Protein AF-A0A8H5XVS3-F1 (afdb_monomer)

Nearest PDB structures (foldseek):
  3d2l-assembly1_A  TM=5.018E-01  e=7.165E-01  Exiguobacterium sibiricum 255-15
  6du8-assembly1_A  TM=5.111E-01  e=8.042E+00  Homo sapiens
  7d7f-assembly1_A  TM=3.462E-01  e=8.476E+00  Mus musculus

pLDDT: mean 90.72, std 10.29, range [40.03, 98.44]

Radius of gyration: 16.35 Å; Cα contacts (8 Å, |Δi|>4): 241; chains: 1; bounding box: 42×46×41 Å

Mean predicted aligned error: 5.01 Å

Structure (mmCIF, N/CA/C/O backbone):
data_AF-A0A8H5XVS3-F1
#
_entry.id   AF-A0A8H5XVS3-F1
#
loop_
_atom_site.group_PDB
_atom_site.id
_atom_site.type_symbol
_atom_site.label_atom_id
_atom_site.label_alt_id
_atom_site.label_comp_id
_atom_site.label_asym_id
_atom_site.label_entity_id
_atom_site.label_seq_id
_atom_site.pdbx_PDB_ins_code
_atom_site.Cartn_x
_atom_site.Cartn_y
_atom_site.Cartn_z
_atom_site.occupancy
_atom_site.B_iso_or_equiv
_atom_site.auth_seq_id
_atom_site.auth_comp_id
_atom_site.auth_asym_id
_atom_site.auth_atom_id
_atom_site.pdbx_PDB_model_num
ATOM 1 N N . MET A 1 1 ? -13.877 32.196 -6.941 1.00 50.62 1 MET A N 1
ATOM 2 C CA . MET A 1 1 ? -15.207 31.830 -7.476 1.00 50.62 1 MET A CA 1
ATOM 3 C C . MET A 1 1 ? -15.451 30.377 -7.098 1.00 50.62 1 MET A C 1
ATOM 5 O O . MET A 1 1 ? -14.693 29.527 -7.538 1.00 50.62 1 MET A O 1
ATOM 9 N N . LYS A 1 2 ? -16.387 30.094 -6.184 1.00 54.94 2 LYS A N 1
ATOM 10 C CA . LYS A 1 2 ? -16.699 28.714 -5.778 1.00 54.94 2 LYS A CA 1
ATOM 11 C C . LYS A 1 2 ? -17.560 28.121 -6.896 1.00 54.94 2 LYS A C 1
ATOM 13 O O . LYS A 1 2 ? -18.628 28.663 -7.162 1.00 54.94 2 LYS A O 1
ATOM 18 N N . LEU A 1 3 ? -17.067 27.103 -7.601 1.00 67.25 3 LEU A N 1
ATOM 19 C CA . LEU A 1 3 ? -17.822 26.395 -8.639 1.00 67.25 3 LEU A CA 1
ATOM 20 C C . LEU A 1 3 ? -19.018 25.692 -7.976 1.00 67.25 3 LEU A C 1
ATOM 22 O O . LEU A 1 3 ? -18.892 24.602 -7.427 1.00 67.25 3 LEU A O 1
ATOM 26 N N . THR A 1 4 ? -20.174 26.351 -7.942 1.00 71.94 4 THR A N 1
ATOM 27 C CA . THR A 1 4 ? -21.431 25.763 -7.466 1.00 71.94 4 THR A CA 1
ATOM 28 C C . THR A 1 4 ? -21.915 24.737 -8.497 1.00 71.94 4 THR A C 1
ATOM 30 O O . THR A 1 4 ? -21.974 25.079 -9.675 1.00 71.94 4 THR A O 1
ATOM 33 N N . ASN A 1 5 ? -22.274 23.521 -8.058 1.00 79.88 5 ASN A N 1
ATOM 34 C CA . ASN A 1 5 ? -22.754 22.367 -8.855 1.00 79.88 5 ASN A CA 1
ATOM 35 C C . ASN A 1 5 ? -21.698 21.389 -9.406 1.00 79.88 5 ASN A C 1
ATOM 37 O O . ASN A 1 5 ? -22.042 20.549 -10.234 1.00 79.88 5 ASN A O 1
ATOM 41 N N . PHE A 1 6 ? -20.453 21.432 -8.929 1.00 83.38 6 PHE A N 1
ATOM 42 C CA . PHE A 1 6 ? -19.468 20.382 -9.215 1.00 83.38 6 PHE A CA 1
ATOM 43 C C . PHE A 1 6 ? -19.176 19.547 -7.961 1.00 83.38 6 PHE A C 1
ATOM 45 O O . PHE A 1 6 ? -19.180 20.105 -6.858 1.00 83.38 6 PHE A O 1
ATOM 52 N N . PRO A 1 7 ? -18.925 18.230 -8.101 1.00 85.31 7 PRO A N 1
ATOM 53 C CA . PRO A 1 7 ? -18.448 17.407 -6.999 1.00 85.31 7 PRO A CA 1
ATOM 54 C C . PRO A 1 7 ? -17.160 17.990 -6.416 1.00 85.31 7 PRO A C 1
ATOM 56 O O . PRO A 1 7 ? -16.275 18.422 -7.154 1.00 85.31 7 PRO A O 1
ATOM 59 N N . ILE A 1 8 ? -17.058 17.984 -5.091 1.00 86.31 8 ILE A N 1
ATOM 60 C CA . ILE A 1 8 ? -15.826 18.311 -4.377 1.00 86.31 8 ILE A CA 1
ATOM 61 C C . ILE A 1 8 ? -15.350 17.065 -3.640 1.00 86.31 8 ILE A C 1
ATOM 63 O O . ILE A 1 8 ? -16.161 16.323 -3.085 1.00 86.31 8 ILE A O 1
ATOM 67 N N . LEU A 1 9 ? -14.041 16.836 -3.641 1.00 88.38 9 LEU A N 1
ATOM 68 C CA . LEU A 1 9 ? -13.435 15.777 -2.847 1.00 88.38 9 LEU A CA 1
ATOM 69 C C . LEU A 1 9 ? -13.243 16.276 -1.415 1.00 88.38 9 LEU A C 1
ATOM 71 O O . LEU A 1 9 ? -12.742 17.380 -1.195 1.00 88.38 9 LEU A O 1
ATOM 75 N N . ILE A 1 10 ? -13.647 15.451 -0.454 1.00 89.12 10 ILE A N 1
ATOM 76 C CA . ILE A 1 10 ? -13.390 15.659 0.969 1.00 89.12 10 ILE A CA 1
ATOM 77 C C . ILE A 1 10 ? -12.424 14.551 1.395 1.00 89.12 10 ILE A C 1
ATOM 79 O O . ILE A 1 10 ? -12.754 13.379 1.201 1.00 89.12 10 ILE A O 1
ATOM 83 N N . PR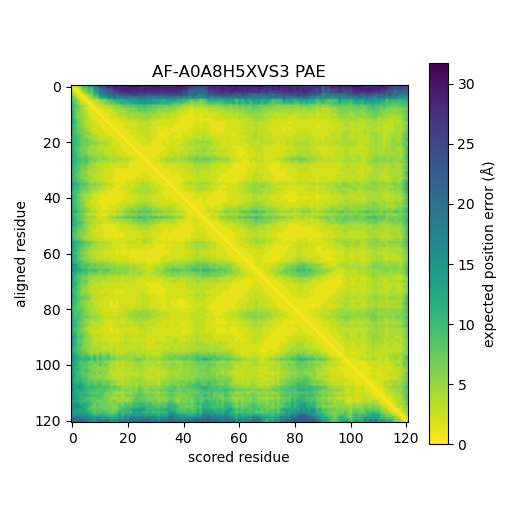O A 1 11 ? -11.241 14.885 1.939 1.00 91.56 11 PRO A N 1
ATOM 84 C CA . PRO A 1 11 ? -10.345 13.889 2.510 1.00 91.56 11 PRO A CA 1
ATOM 85 C C . PRO A 1 11 ? -11.072 13.084 3.593 1.00 91.56 11 PRO A C 1
ATOM 87 O O . PRO A 1 11 ? -11.624 13.660 4.528 1.00 91.56 11 PRO A O 1
ATOM 90 N N . ALA A 1 12 ? -11.120 11.762 3.426 1.00 94.44 12 ALA A N 1
ATOM 91 C CA . ALA A 1 12 ? -11.870 10.869 4.307 1.00 94.44 12 ALA A CA 1
ATOM 92 C C . ALA A 1 12 ? -10.940 10.025 5.172 1.00 94.44 12 ALA A C 1
ATOM 94 O O . ALA A 1 12 ? -11.040 10.048 6.395 1.00 94.44 12 ALA A O 1
ATOM 95 N N . PHE A 1 13 ? -10.015 9.307 4.534 1.00 94.94 13 PHE A N 1
ATOM 96 C CA . PHE A 1 13 ? -9.070 8.423 5.201 1.00 94.94 13 PHE A CA 1
ATOM 97 C C . PHE A 1 13 ? -7.691 8.534 4.557 1.00 94.94 13 PHE A C 1
ATOM 99 O O . PHE A 1 13 ? -7.586 8.666 3.337 1.00 94.94 13 PHE A O 1
ATOM 106 N N . THR A 1 14 ? -6.652 8.368 5.368 1.00 94.50 14 THR A N 1
ATOM 107 C CA . THR A 1 14 ? -5.272 8.189 4.926 1.00 94.50 14 THR A CA 1
ATOM 108 C C . THR A 1 14 ? -4.835 6.753 5.191 1.00 94.50 14 THR A C 1
ATOM 110 O O . THR A 1 14 ? -4.906 6.262 6.319 1.00 94.50 14 THR A O 1
ATOM 113 N N . ALA A 1 15 ? -4.374 6.078 4.136 1.00 94.88 15 ALA A N 1
ATOM 114 C CA . ALA A 1 15 ? -3.751 4.763 4.216 1.00 94.88 15 ALA A CA 1
ATOM 115 C C . ALA A 1 15 ? -2.224 4.917 4.182 1.00 94.88 15 ALA A C 1
ATOM 117 O O . ALA A 1 15 ? -1.666 5.342 3.172 1.00 94.88 15 ALA A O 1
ATOM 118 N N . GLN A 1 16 ? -1.544 4.550 5.267 1.00 94.69 16 GLN A N 1
ATOM 119 C CA . GLN A 1 16 ? -0.085 4.451 5.315 1.00 94.69 16 GLN A CA 1
ATOM 120 C C . GLN A 1 16 ? 0.296 2.980 5.334 1.00 94.69 16 GLN A C 1
ATOM 122 O O . GLN A 1 16 ? -0.013 2.259 6.279 1.00 94.69 16 GLN A O 1
ATOM 127 N N . ILE A 1 17 ? 0.938 2.511 4.270 1.00 95.12 17 ILE A N 1
ATOM 128 C CA . ILE A 1 17 ? 1.196 1.088 4.067 1.00 95.12 17 ILE A CA 1
ATOM 129 C C . ILE A 1 17 ? 2.701 0.858 4.104 1.00 95.12 17 ILE A C 1
ATOM 131 O O . ILE A 1 17 ? 3.426 1.293 3.214 1.00 95.12 17 ILE A O 1
ATOM 135 N N . ALA A 1 18 ? 3.163 0.145 5.128 1.00 94.56 18 ALA A N 1
ATOM 136 C CA . ALA A 1 18 ? 4.509 -0.405 5.149 1.00 94.56 18 ALA A CA 1
ATOM 137 C C . ALA A 1 18 ? 4.549 -1.686 4.305 1.00 94.56 18 ALA A C 1
ATOM 139 O O . ALA A 1 18 ? 3.688 -2.559 4.446 1.00 94.56 18 ALA A O 1
ATOM 140 N N . ILE A 1 19 ? 5.557 -1.803 3.447 1.00 94.75 19 ILE A N 1
ATOM 141 C CA . ILE A 1 19 ? 5.723 -2.909 2.500 1.00 94.75 19 ILE A CA 1
ATOM 142 C C . ILE A 1 19 ? 7.047 -3.639 2.733 1.00 94.75 19 ILE A C 1
ATOM 144 O O . ILE A 1 19 ? 7.999 -3.059 3.248 1.00 94.75 19 ILE A O 1
ATOM 148 N N . ASN A 1 20 ? 7.082 -4.919 2.370 1.00 94.69 20 ASN A N 1
ATOM 149 C CA . ASN A 1 20 ? 8.298 -5.725 2.291 1.00 94.69 20 ASN A CA 1
ATOM 150 C C . ASN A 1 20 ? 8.950 -5.611 0.908 1.00 94.69 20 ASN A C 1
ATOM 152 O O . ASN A 1 20 ? 8.368 -5.054 -0.027 1.00 94.69 20 ASN A O 1
ATOM 156 N N . ASP A 1 21 ? 10.133 -6.212 0.783 1.00 92.12 21 ASP A N 1
ATOM 157 C CA . ASP A 1 21 ? 10.817 -6.364 -0.496 1.00 92.12 21 ASP A CA 1
ATOM 158 C C . ASP A 1 21 ? 9.918 -7.047 -1.551 1.00 92.12 21 ASP A C 1
ATOM 160 O O . ASP A 1 21 ? 9.149 -7.962 -1.221 1.00 92.12 21 ASP A O 1
ATOM 164 N N . PRO A 1 22 ? 10.022 -6.646 -2.832 1.00 93.31 22 PRO A N 1
ATOM 165 C CA . PRO A 1 22 ? 9.253 -7.252 -3.911 1.00 93.31 22 PRO A CA 1
ATOM 166 C C . PRO A 1 22 ? 9.544 -8.746 -4.090 1.00 93.31 22 PRO A C 1
ATOM 168 O O . PRO A 1 22 ? 10.694 -9.166 -4.230 1.00 93.31 22 PRO A O 1
ATOM 171 N N . LEU A 1 23 ? 8.487 -9.546 -4.214 1.00 96.06 23 LEU A N 1
ATOM 172 C CA . LEU A 1 23 ? 8.552 -10.937 -4.649 1.00 96.06 23 LEU A CA 1
ATOM 173 C C . LEU A 1 23 ? 8.308 -11.006 -6.161 1.00 96.06 23 LEU A C 1
ATOM 175 O O . LEU A 1 23 ? 7.227 -10.678 -6.655 1.00 96.06 23 LEU A O 1
ATOM 179 N N . VAL A 1 24 ? 9.315 -11.440 -6.917 1.00 95.88 24 VAL A N 1
ATOM 180 C CA . VAL A 1 24 ? 9.228 -11.546 -8.380 1.00 95.88 24 VAL A CA 1
ATOM 181 C C . VAL A 1 24 ? 8.496 -12.832 -8.766 1.00 95.88 24 VAL A C 1
ATOM 183 O O . VAL A 1 24 ? 8.998 -13.925 -8.517 1.00 95.88 24 VAL A O 1
ATOM 186 N N . ILE A 1 25 ? 7.325 -12.713 -9.401 1.00 97.31 25 ILE A N 1
ATOM 187 C CA . ILE A 1 25 ? 6.571 -13.866 -9.927 1.00 97.31 25 ILE A CA 1
ATOM 188 C C . ILE A 1 25 ? 6.965 -14.130 -11.383 1.00 97.31 25 ILE A C 1
ATOM 190 O O . ILE A 1 25 ? 7.238 -15.261 -11.773 1.00 97.31 25 ILE A O 1
ATOM 194 N N . THR A 1 26 ? 6.997 -13.072 -12.197 1.00 95.69 2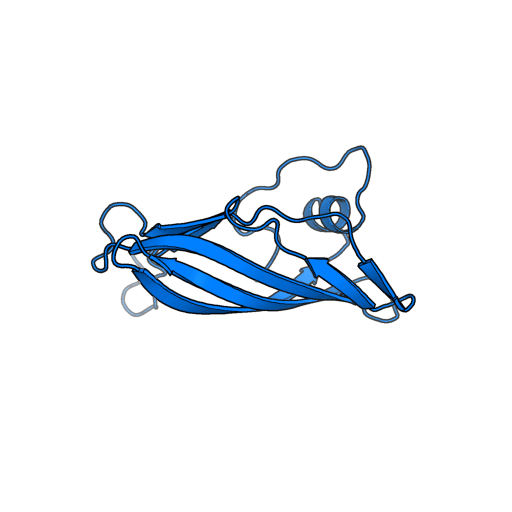6 THR A N 1
ATOM 195 C CA . THR A 1 26 ? 7.482 -13.096 -13.587 1.00 95.69 26 THR A CA 1
ATOM 196 C C . THR A 1 26 ? 8.235 -11.799 -13.883 1.00 95.69 26 THR A C 1
ATOM 198 O O . THR A 1 26 ? 8.244 -10.890 -13.055 1.00 95.69 26 THR A O 1
ATOM 201 N N . SER A 1 27 ? 8.801 -11.652 -15.085 1.00 91.25 27 SER A N 1
ATOM 202 C CA . SER A 1 27 ? 9.447 -10.396 -15.502 1.00 91.25 27 SER A CA 1
ATOM 203 C C . SER A 1 27 ? 8.524 -9.169 -15.425 1.00 91.25 27 SER A C 1
ATOM 205 O O . SER A 1 27 ? 9.003 -8.053 -15.228 1.00 91.25 27 SER A O 1
ATOM 207 N N . ASN A 1 28 ? 7.206 -9.375 -15.556 1.00 93.12 28 ASN A N 1
ATOM 208 C CA . ASN A 1 28 ? 6.210 -8.304 -15.647 1.00 93.12 28 ASN A CA 1
ATOM 209 C C . ASN A 1 28 ? 5.203 -8.322 -14.486 1.00 93.12 28 ASN A C 1
ATOM 211 O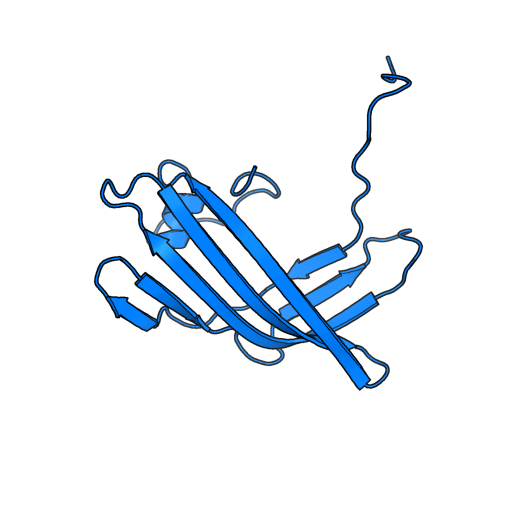 O . ASN A 1 28 ? 4.243 -7.555 -14.515 1.00 93.12 28 ASN A O 1
ATOM 215 N N . LEU A 1 29 ? 5.381 -9.200 -13.494 1.00 95.81 29 LEU A N 1
ATOM 216 C CA . LEU A 1 29 ? 4.480 -9.326 -12.348 1.00 95.81 29 LEU A CA 1
ATOM 217 C C . LEU A 1 29 ? 5.278 -9.457 -11.057 1.00 95.81 29 LEU A C 1
ATOM 219 O O . LEU A 1 29 ? 6.014 -10.431 -10.868 1.00 95.81 29 LEU A O 1
ATOM 223 N N . LEU A 1 30 ? 5.065 -8.493 -10.169 1.00 95.62 30 LEU A N 1
ATOM 224 C CA . LEU A 1 30 ? 5.602 -8.468 -8.819 1.00 95.62 30 LEU A CA 1
ATOM 225 C C . LEU A 1 30 ? 4.462 -8.613 -7.819 1.00 95.62 30 LEU A C 1
ATOM 227 O O . LEU A 1 30 ? 3.351 -8.145 -8.055 1.00 95.62 30 LEU A O 1
ATOM 231 N N . ASN A 1 31 ? 4.763 -9.229 -6.688 1.00 97.44 31 ASN A N 1
ATOM 232 C CA . ASN A 1 31 ? 3.935 -9.176 -5.500 1.00 97.44 31 ASN A CA 1
ATOM 233 C C . ASN A 1 31 ? 4.680 -8.369 -4.435 1.00 97.44 31 ASN A C 1
ATOM 235 O O . ASN A 1 31 ? 5.842 -8.653 -4.156 1.00 97.44 31 ASN A O 1
ATOM 239 N N . ILE A 1 32 ? 4.028 -7.360 -3.868 1.00 96.50 32 ILE A N 1
ATOM 240 C CA . ILE A 1 32 ? 4.563 -6.510 -2.808 1.00 96.50 32 ILE A CA 1
ATOM 241 C C . ILE A 1 32 ? 3.780 -6.826 -1.531 1.00 96.50 32 ILE A C 1
ATOM 243 O O . ILE A 1 32 ? 2.642 -6.364 -1.375 1.00 96.50 32 ILE A O 1
ATOM 247 N N . PRO A 1 33 ? 4.303 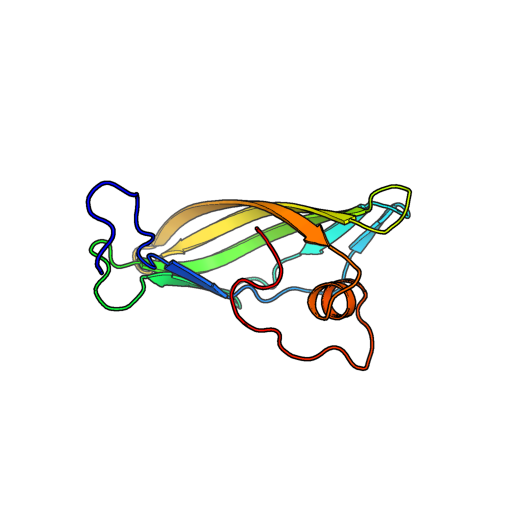-7.671 -0.629 1.00 97.69 33 PRO A N 1
ATOM 248 C CA . PRO A 1 33 ? 3.606 -8.013 0.603 1.00 97.69 33 PRO A CA 1
ATOM 249 C C . PRO A 1 33 ? 3.598 -6.827 1.563 1.00 97.69 33 PRO A C 1
ATOM 251 O O . PRO A 1 33 ? 4.609 -6.146 1.731 1.00 97.69 33 PRO A O 1
ATOM 254 N N . PHE A 1 34 ? 2.492 -6.616 2.267 1.00 97.19 34 PHE A N 1
ATOM 255 C CA . PHE A 1 34 ? 2.452 -5.630 3.344 1.00 97.19 34 PHE A CA 1
ATOM 256 C C . PHE A 1 34 ? 3.234 -6.166 4.542 1.00 97.19 34 PHE A C 1
ATOM 258 O O . PHE A 1 34 ? 3.195 -7.366 4.829 1.00 97.19 34 PHE A O 1
ATOM 265 N N . LEU A 1 35 ? 3.908 -5.280 5.273 1.00 97.06 35 LEU A N 1
ATOM 266 C CA . LEU A 1 35 ? 4.497 -5.620 6.560 1.00 97.06 35 LEU A CA 1
ATOM 267 C C . LEU A 1 35 ? 3.369 -5.687 7.609 1.00 97.06 35 LEU A C 1
ATOM 269 O O . LEU A 1 35 ? 2.721 -4.668 7.878 1.00 97.06 35 LEU A O 1
ATOM 273 N N . PRO A 1 36 ? 3.081 -6.863 8.200 1.00 93.69 36 PRO A N 1
ATOM 274 C CA . PRO A 1 36 ? 1.952 -7.005 9.110 1.00 93.69 36 PRO A CA 1
ATOM 275 C C . PRO A 1 36 ? 2.077 -6.077 10.317 1.00 93.69 36 PRO A C 1
ATOM 277 O O . PRO A 1 36 ? 3.123 -6.017 10.958 1.00 93.69 36 PRO A O 1
ATOM 280 N N . LYS A 1 37 ? 0.978 -5.404 10.664 1.00 95.19 37 LYS A N 1
ATOM 281 C CA . LYS A 1 37 ? 0.865 -4.498 11.817 1.00 95.19 37 LYS A CA 1
ATOM 282 C C . LYS A 1 37 ? 1.768 -3.259 11.780 1.00 95.19 37 LYS A C 1
ATOM 284 O O . LYS A 1 37 ? 1.952 -2.626 12.813 1.00 95.19 37 LYS A O 1
ATOM 289 N N . ALA A 1 38 ? 2.303 -2.903 10.613 1.00 96.62 38 ALA A N 1
ATOM 290 C CA . ALA A 1 38 ? 3.162 -1.729 10.444 1.00 96.62 38 ALA A CA 1
ATOM 291 C C . ALA A 1 38 ? 2.525 -0.608 9.601 1.00 96.62 38 ALA A C 1
ATOM 293 O O . ALA A 1 38 ? 3.138 0.437 9.417 1.00 96.62 38 ALA A O 1
ATOM 294 N N . GLY A 1 39 ? 1.309 -0.816 9.090 1.00 96.69 39 GLY A N 1
ATOM 295 C CA . GLY A 1 39 ? 0.551 0.187 8.344 1.00 96.69 39 GLY A CA 1
ATOM 296 C C . GLY A 1 39 ? -0.797 0.503 8.986 1.00 96.69 39 GLY A C 1
ATOM 297 O O . GLY A 1 39 ? -1.356 -0.323 9.714 1.00 96.69 39 GLY A O 1
ATOM 298 N N . THR A 1 40 ? -1.339 1.677 8.677 1.00 97.81 40 THR A N 1
ATOM 299 C CA . THR A 1 40 ? -2.572 2.215 9.256 1.00 97.81 40 THR A CA 1
ATOM 300 C C . THR A 1 40 ? -3.556 2.697 8.193 1.00 97.81 40 THR A C 1
ATOM 302 O O . THR A 1 40 ? -3.176 3.071 7.084 1.00 97.81 40 THR A O 1
ATOM 305 N N . LEU A 1 41 ? -4.838 2.691 8.550 1.00 97.25 41 LEU A N 1
ATOM 306 C CA . LEU A 1 41 ? -5.922 3.349 7.833 1.00 97.25 41 LEU A CA 1
ATOM 307 C C . LEU A 1 41 ? -6.675 4.210 8.847 1.00 97.25 41 LEU A C 1
ATOM 309 O O . LEU A 1 41 ? -7.312 3.671 9.755 1.00 97.25 41 LEU A O 1
ATOM 313 N N . VAL A 1 42 ? -6.551 5.530 8.721 1.00 97.69 42 VAL A N 1
ATOM 314 C CA . VAL A 1 42 ? -7.036 6.485 9.727 1.00 97.69 42 VAL A CA 1
ATOM 315 C C . VAL A 1 42 ? -7.910 7.543 9.073 1.00 97.69 42 VAL A C 1
ATOM 317 O O . VAL A 1 42 ? -7.580 8.022 7.993 1.00 97.69 42 VAL A O 1
ATOM 320 N N . SER A 1 43 ? -9.023 7.901 9.709 1.00 97.50 43 SER A N 1
ATOM 321 C CA . SER A 1 43 ? -9.884 9.001 9.265 1.00 97.50 43 SER A CA 1
ATOM 322 C C . SER A 1 43 ? -9.191 10.357 9.386 1.00 97.50 43 SER A C 1
ATOM 324 O O . SER A 1 43 ? -8.530 10.634 10.386 1.00 97.50 43 SER A O 1
ATOM 326 N N . GLU A 1 44 ? -9.403 11.226 8.405 1.00 95.62 44 GLU A N 1
ATOM 327 C CA . GLU A 1 44 ? -8.928 12.607 8.448 1.00 95.62 44 GLU A CA 1
ATOM 328 C C . GLU A 1 44 ? -9.645 13.419 9.544 1.00 95.62 44 GLU A C 1
ATOM 330 O O . GLU A 1 44 ? -10.824 13.168 9.833 1.00 95.62 44 GLU A O 1
ATOM 335 N N . PRO A 1 45 ? -8.979 14.416 10.161 1.00 93.88 45 PRO A N 1
ATOM 336 C CA . PRO A 1 45 ? -9.599 15.250 11.184 1.00 93.88 45 PRO A CA 1
ATOM 337 C C . PRO A 1 45 ? -10.885 15.923 10.688 1.00 93.88 45 PRO A C 1
ATOM 339 O O . PRO A 1 45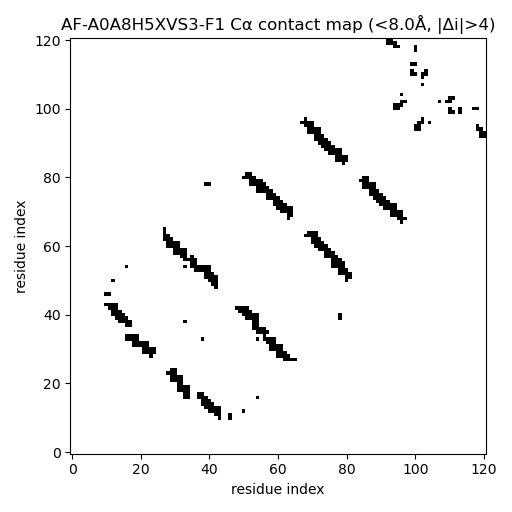 ? -10.876 16.695 9.730 1.00 93.88 45 PRO A O 1
ATOM 342 N N . GLY A 1 46 ? -11.998 15.661 11.376 1.00 90.88 46 GLY A N 1
ATOM 343 C CA . GLY A 1 46 ? -13.307 16.233 11.048 1.00 90.88 46 GLY A CA 1
ATOM 344 C C . GLY A 1 46 ? -14.127 15.439 10.027 1.00 90.88 46 GLY A C 1
ATOM 345 O O . GLY A 1 46 ? -15.244 15.856 9.724 1.00 90.88 46 GLY A O 1
ATOM 346 N N . TYR A 1 47 ? -13.629 14.303 9.525 1.00 95.00 47 TYR A N 1
ATOM 347 C CA . TYR A 1 47 ? -14.466 13.368 8.776 1.00 95.00 47 TYR A CA 1
ATOM 348 C C . TYR A 1 47 ? -15.481 12.685 9.709 1.00 95.00 47 TYR A C 1
ATOM 350 O O . TYR A 1 47 ? -15.163 12.350 10.848 1.00 95.00 47 TYR A O 1
ATOM 358 N N . GLU A 1 48 ? -16.715 12.495 9.236 1.00 94.12 48 GLU A N 1
ATOM 359 C CA . GLU A 1 48 ? -17.850 12.081 10.079 1.00 94.12 48 GLU A CA 1
ATOM 360 C C . GLU A 1 48 ? -17.695 10.669 10.662 1.00 94.12 48 GLU A C 1
ATOM 362 O O . GLU A 1 48 ? -18.165 10.402 11.768 1.00 94.12 48 GLU A O 1
ATOM 367 N N . LEU A 1 49 ? -17.020 9.769 9.940 1.00 92.81 49 LEU A N 1
ATOM 368 C CA . LEU A 1 49 ? -16.807 8.391 10.373 1.00 92.81 49 LEU A CA 1
ATOM 369 C C . LEU A 1 49 ? -15.406 8.230 10.987 1.00 92.81 49 LEU A C 1
ATOM 371 O O . LEU A 1 49 ? -14.438 8.118 10.227 1.00 92.81 49 LEU A O 1
ATOM 375 N N . PRO A 1 50 ? -15.272 8.177 12.328 1.00 94.75 50 PRO A N 1
ATOM 376 C CA . PRO A 1 50 ? -13.985 7.930 12.958 1.00 94.75 50 PRO A CA 1
ATOM 377 C C . PRO A 1 50 ? -13.536 6.498 12.667 1.00 94.75 50 PRO A C 1
ATOM 379 O O . PRO A 1 50 ? -14.255 5.536 12.944 1.00 94.75 50 PRO A O 1
ATOM 382 N N . LEU A 1 51 ? -12.332 6.359 12.121 1.00 97.19 51 LEU A N 1
ATOM 383 C CA . LEU A 1 51 ? -11.707 5.069 11.863 1.00 97.19 51 LEU A CA 1
ATOM 384 C C . LEU A 1 51 ? -10.246 5.131 12.282 1.00 97.19 51 LEU A C 1
ATOM 386 O O . LEU A 1 51 ? -9.505 6.005 11.844 1.00 97.19 51 LEU A O 1
ATOM 390 N N . GLU A 1 52 ? -9.831 4.158 13.080 1.00 97.94 52 GLU A N 1
ATOM 391 C CA . GLU A 1 52 ? -8.430 3.871 13.354 1.00 97.94 52 GLU A CA 1
ATOM 392 C C . GLU A 1 52 ? -8.243 2.364 13.212 1.00 97.94 52 GLU A C 1
ATOM 394 O O . GLU A 1 52 ? -8.766 1.578 14.007 1.00 97.94 52 GLU A O 1
ATOM 399 N N . ALA A 1 53 ? -7.552 1.957 12.151 1.00 98.31 53 ALA A N 1
ATOM 400 C CA . ALA A 1 53 ? -7.316 0.558 11.852 1.00 98.31 53 ALA A CA 1
ATOM 401 C C . ALA A 1 53 ? -5.861 0.294 11.475 1.00 98.31 53 ALA A C 1
ATOM 403 O O . ALA A 1 53 ? -5.162 1.145 10.928 1.00 98.31 53 ALA A O 1
ATOM 404 N N . THR A 1 54 ? -5.413 -0.927 11.744 1.00 98.44 54 THR A N 1
ATOM 405 C CA . THR A 1 54 ? -4.071 -1.409 11.419 1.00 98.44 54 THR A CA 1
ATOM 406 C C . THR A 1 54 ? -4.164 -2.525 10.385 1.00 98.44 54 THR A C 1
ATOM 408 O O . THR A 1 54 ? -4.939 -3.471 10.553 1.00 98.44 54 THR A O 1
ATOM 411 N N . PHE A 1 55 ? -3.355 -2.461 9.327 1.00 98.25 55 PHE A N 1
ATOM 412 C CA . PHE A 1 55 ? -3.269 -3.538 8.338 1.00 98.25 55 PHE A CA 1
ATOM 413 C C . PHE A 1 55 ? -2.630 -4.786 8.957 1.00 98.25 55 PHE A C 1
ATOM 415 O O . PHE A 1 55 ? -1.513 -4.739 9.471 1.00 98.25 55 PHE A O 1
ATOM 422 N N . ILE A 1 56 ? -3.330 -5.920 8.907 1.00 97.75 56 ILE A N 1
ATOM 423 C CA . ILE A 1 56 ? -2.854 -7.193 9.480 1.00 97.75 56 ILE A CA 1
ATOM 424 C C . ILE A 1 56 ? -2.370 -8.178 8.414 1.00 97.75 56 ILE A C 1
ATOM 426 O O . ILE A 1 56 ? -1.617 -9.097 8.725 1.00 97.75 56 ILE A O 1
ATOM 430 N N . HIS A 1 57 ? -2.806 -7.989 7.173 1.00 96.31 57 HIS A N 1
ATOM 431 C CA . HIS A 1 57 ? -2.435 -8.787 6.013 1.00 96.31 57 HIS A CA 1
ATOM 432 C C . HIS A 1 57 ? -2.783 -7.998 4.754 1.00 96.31 57 HIS A C 1
ATOM 434 O O . HIS A 1 57 ? -3.831 -7.365 4.724 1.00 96.31 57 HIS A O 1
ATOM 440 N N . GLY A 1 58 ? -1.967 -8.075 3.711 1.00 97.31 58 GLY A N 1
ATOM 441 C CA . GLY A 1 58 ? -2.304 -7.504 2.416 1.00 97.31 58 GLY A CA 1
ATOM 442 C C . GLY A 1 58 ? -1.153 -7.591 1.438 1.00 97.31 58 GLY A C 1
ATOM 443 O O . GLY A 1 58 ? -0.027 -7.926 1.815 1.00 97.31 58 GLY A O 1
ATOM 444 N N . SER A 1 59 ? -1.449 -7.312 0.178 1.00 97.81 59 SER A N 1
ATOM 445 C CA . SER A 1 59 ? -0.436 -7.231 -0.857 1.00 97.81 59 SER A CA 1
ATOM 446 C C . SER A 1 59 ? -0.902 -6.395 -2.041 1.00 97.81 59 SER A C 1
ATOM 448 O O . SER A 1 59 ? -2.104 -6.274 -2.279 1.00 97.81 59 SER A O 1
ATOM 450 N N . ASP A 1 60 ? 0.069 -5.853 -2.770 1.00 97.12 60 ASP A N 1
ATOM 451 C CA . ASP A 1 60 ? -0.103 -5.267 -4.093 1.00 97.12 60 ASP A CA 1
ATOM 452 C C . ASP A 1 60 ? 0.481 -6.193 -5.164 1.00 97.12 60 ASP A C 1
ATOM 454 O O . ASP A 1 60 ? 1.646 -6.592 -5.082 1.00 97.12 60 ASP A O 1
ATOM 458 N N . PHE A 1 61 ? -0.311 -6.536 -6.174 1.00 97.56 61 PHE A N 1
ATOM 459 C CA . PHE A 1 61 ? 0.195 -7.176 -7.381 1.00 97.56 61 PHE A CA 1
ATOM 460 C C . PHE A 1 61 ? 0.465 -6.121 -8.451 1.00 97.56 61 PHE A C 1
ATOM 462 O O . PHE A 1 61 ? -0.439 -5.673 -9.152 1.00 97.56 61 PHE A O 1
ATOM 469 N N . ILE A 1 62 ? 1.741 -5.775 -8.619 1.00 95.81 62 ILE A N 1
ATOM 470 C CA . ILE A 1 62 ? 2.169 -4.769 -9.588 1.00 95.81 62 ILE A CA 1
ATOM 471 C C . ILE A 1 62 ? 2.453 -5.444 -10.925 1.00 95.81 62 ILE A C 1
ATOM 473 O O . ILE A 1 62 ? 3.389 -6.242 -11.059 1.00 95.81 62 ILE A O 1
ATOM 477 N N . ARG A 1 63 ? 1.665 -5.088 -11.940 1.00 96.06 63 ARG A N 1
ATOM 478 C CA . ARG A 1 63 ? 1.837 -5.554 -13.316 1.00 96.06 63 ARG A CA 1
ATOM 479 C C . ARG A 1 63 ? 2.424 -4.457 -14.188 1.00 96.06 63 ARG A C 1
ATOM 481 O O . ARG A 1 63 ? 1.832 -3.393 -14.321 1.00 96.06 63 ARG A O 1
ATOM 488 N N . ARG A 1 64 ? 3.558 -4.740 -14.823 1.00 93.38 64 ARG A N 1
ATOM 489 C CA . ARG A 1 64 ? 4.195 -3.842 -15.794 1.00 93.38 64 ARG A CA 1
ATOM 490 C C . ARG A 1 64 ? 3.583 -4.043 -17.170 1.00 93.38 64 ARG A C 1
ATOM 492 O O . ARG A 1 64 ? 3.420 -5.187 -17.606 1.00 93.38 64 ARG A O 1
ATOM 499 N N . ASP A 1 65 ? 3.270 -2.945 -17.846 1.00 92.44 65 ASP A N 1
ATOM 500 C CA . ASP A 1 65 ? 2.900 -3.004 -19.255 1.00 92.44 65 ASP A CA 1
ATOM 501 C C . ASP A 1 65 ? 4.128 -3.375 -20.117 1.00 92.44 65 ASP A C 1
ATOM 503 O O . ASP A 1 65 ? 5.270 -3.177 -19.687 1.00 92.44 65 ASP A O 1
ATOM 507 N N . PRO A 1 66 ? 3.934 -3.959 -21.317 1.00 89.62 66 PRO A N 1
ATOM 508 C CA . PRO A 1 66 ? 5.036 -4.481 -22.135 1.00 89.62 66 PRO A CA 1
ATOM 509 C C . PRO A 1 66 ? 6.092 -3.446 -22.544 1.00 89.62 66 PRO A C 1
ATOM 511 O O . PRO A 1 66 ? 7.246 -3.810 -22.752 1.00 89.62 66 PRO A O 1
ATOM 514 N N . ASP A 1 67 ? 5.707 -2.174 -22.664 1.00 89.69 67 ASP A N 1
ATOM 515 C CA . ASP A 1 67 ? 6.605 -1.056 -22.980 1.00 89.69 67 ASP A CA 1
ATOM 516 C C . ASP A 1 67 ? 7.298 -0.456 -21.741 1.00 89.69 67 ASP A C 1
ATOM 518 O O . ASP A 1 67 ? 8.173 0.400 -21.875 1.00 89.69 67 ASP A O 1
ATOM 522 N N . GLY A 1 68 ? 6.919 -0.901 -20.538 1.00 86.38 68 GLY A N 1
ATOM 523 C CA . GLY A 1 6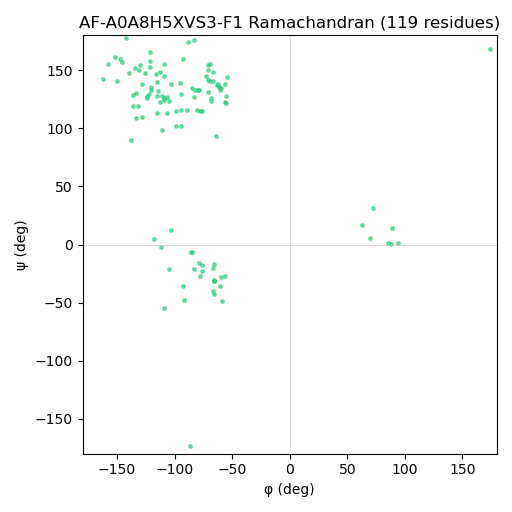8 ? 7.446 -0.430 -19.261 1.00 86.38 68 GLY A CA 1
ATOM 524 C C . GLY A 1 68 ? 7.049 0.999 -18.876 1.00 86.38 68 GLY A C 1
ATOM 525 O O . GLY A 1 68 ? 7.552 1.496 -17.868 1.00 86.38 68 GLY A O 1
ATOM 526 N N . GLN A 1 69 ? 6.175 1.668 -19.636 1.00 91.38 69 GLN A N 1
ATOM 527 C CA . GLN A 1 69 ? 5.786 3.058 -19.362 1.00 91.38 69 GLN A CA 1
ATOM 528 C C . GLN A 1 69 ? 4.768 3.174 -18.231 1.00 91.38 69 GLN A C 1
ATOM 530 O O . GLN A 1 69 ? 4.726 4.191 -17.538 1.00 91.38 69 GLN A O 1
ATOM 535 N N . TRP A 1 70 ? 3.978 2.123 -18.030 1.00 92.88 70 TRP A N 1
ATOM 536 C CA . TRP A 1 70 ? 2.901 2.090 -17.055 1.00 92.88 70 TRP A CA 1
ATOM 537 C C . TRP A 1 70 ? 2.971 0.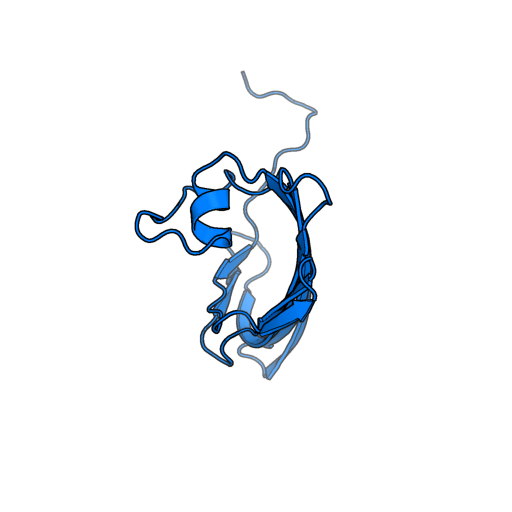837 -16.197 1.00 92.88 70 TRP A C 1
ATOM 539 O O . TRP A 1 70 ? 3.408 -0.236 -16.635 1.00 92.88 70 TRP A O 1
ATOM 549 N N . VAL A 1 71 ? 2.492 0.971 -14.966 1.00 93.88 71 VAL A N 1
ATOM 550 C CA . VAL A 1 71 ? 2.213 -0.163 -14.091 1.00 93.88 71 VAL A CA 1
ATOM 551 C C . VAL A 1 71 ? 0.787 -0.109 -13.580 1.00 93.88 71 VAL A C 1
ATOM 553 O O . VAL A 1 71 ? 0.228 0.965 -13.367 1.00 93.88 71 VAL A O 1
ATOM 556 N N . LYS A 1 72 ? 0.207 -1.287 -13.378 1.00 95.56 72 LYS A N 1
ATOM 557 C CA . LYS A 1 72 ? -1.119 -1.479 -12.799 1.00 95.56 72 LYS A CA 1
ATOM 558 C C . LYS A 1 72 ? -0.954 -2.061 -11.406 1.00 95.56 72 LYS A C 1
ATOM 560 O O . LYS A 1 72 ? -0.267 -3.071 -11.258 1.00 95.56 72 LYS A O 1
ATOM 565 N N . LEU A 1 73 ? -1.563 -1.402 -10.431 1.00 95.38 73 LEU A N 1
ATOM 566 C CA . LEU A 1 73 ? -1.611 -1.817 -9.034 1.00 95.38 73 LEU A CA 1
ATOM 567 C C . LEU A 1 73 ? -2.908 -2.586 -8.798 1.00 95.38 73 LEU A C 1
ATOM 569 O O . LEU A 1 73 ? -3.966 -2.179 -9.289 1.00 95.38 73 LEU A O 1
ATOM 573 N N . GLU A 1 74 ? -2.824 -3.660 -8.029 1.00 97.56 74 GLU A N 1
ATOM 574 C CA . GLU A 1 74 ? -3.965 -4.473 -7.620 1.00 97.56 74 GLU A CA 1
ATOM 575 C C . GLU A 1 74 ? -3.779 -4.824 -6.146 1.00 97.56 74 GLU A C 1
ATOM 577 O O . GLU A 1 74 ? -3.164 -5.830 -5.779 1.00 97.56 74 GLU A O 1
ATOM 582 N N . VAL A 1 75 ? -4.307 -3.955 -5.286 1.00 97.62 75 VAL A N 1
ATOM 583 C CA . VAL A 1 75 ? -4.178 -4.093 -3.841 1.00 97.62 75 VAL A CA 1
ATOM 584 C C . VAL A 1 75 ? -5.375 -4.816 -3.265 1.00 97.62 75 VAL A C 1
ATOM 586 O O . VAL A 1 75 ? -6.524 -4.415 -3.453 1.00 97.62 75 VAL A O 1
ATOM 589 N N . THR A 1 76 ? -5.097 -5.841 -2.465 1.00 97.75 76 THR A N 1
ATOM 590 C CA . THR A 1 76 ? -6.082 -6.470 -1.585 1.00 97.75 76 THR A CA 1
ATOM 591 C C . THR A 1 76 ? -5.485 -6.672 -0.202 1.00 97.75 76 THR A C 1
ATOM 593 O O . THR A 1 76 ? -4.380 -7.186 -0.044 1.00 97.75 76 THR A O 1
ATOM 596 N N . SER A 1 77 ? -6.227 -6.249 0.815 1.00 97.94 77 SER A N 1
ATOM 597 C CA . SER A 1 77 ? -5.759 -6.199 2.191 1.00 97.94 77 SER A CA 1
ATOM 598 C C . SER A 1 77 ? -6.905 -6.348 3.191 1.00 97.94 77 SER A C 1
ATOM 600 O O . SER A 1 77 ? -8.084 -6.156 2.874 1.00 97.94 77 SER A O 1
ATOM 602 N N . VAL A 1 78 ? -6.533 -6.693 4.419 1.00 98.12 78 VAL A N 1
ATOM 603 C CA . VAL A 1 78 ? -7.397 -6.742 5.593 1.00 98.12 78 VAL A CA 1
ATOM 604 C C . VAL A 1 78 ? -6.794 -5.854 6.676 1.00 98.12 78 VAL A C 1
ATOM 606 O O . VAL A 1 78 ? -5.639 -6.024 7.080 1.00 98.12 78 VAL A O 1
ATOM 609 N N . ALA A 1 79 ? -7.607 -4.932 7.180 1.00 98.06 79 ALA A N 1
ATOM 610 C CA . ALA A 1 79 ? -7.302 -4.119 8.346 1.00 98.06 79 ALA A CA 1
ATOM 611 C C . ALA A 1 79 ? -8.178 -4.532 9.532 1.00 98.06 79 ALA A C 1
ATOM 613 O O . ALA A 1 79 ? -9.258 -5.100 9.357 1.00 98.06 79 ALA A O 1
ATOM 614 N N . ARG A 1 80 ? -7.699 -4.257 10.743 1.00 98.31 80 ARG A N 1
ATOM 615 C CA . ARG A 1 80 ? -8.442 -4.450 11.987 1.00 98.31 80 ARG A CA 1
ATOM 616 C C . ARG A 1 80 ? -8.534 -3.131 12.732 1.00 98.31 80 ARG A C 1
ATOM 618 O O . ARG A 1 80 ? -7.502 -2.491 12.920 1.00 98.31 80 ARG A O 1
ATOM 625 N N . ASP A 1 81 ? -9.735 -2.751 13.142 1.00 97.88 81 ASP A N 1
ATOM 626 C CA . ASP A 1 81 ? -9.945 -1.547 13.945 1.00 97.88 81 ASP A CA 1
ATOM 627 C C . ASP A 1 81 ? -9.693 -1.783 15.445 1.00 97.88 81 ASP A C 1
ATOM 629 O O . ASP A 1 81 ? -9.435 -2.904 15.898 1.00 97.88 81 ASP A O 1
ATOM 633 N N . THR A 1 82 ? -9.784 -0.711 16.229 1.00 96.81 82 THR A N 1
ATOM 634 C CA . THR A 1 82 ? -9.612 -0.744 17.689 1.00 96.81 82 THR A CA 1
ATOM 635 C C . THR A 1 82 ? -10.708 -1.524 18.427 1.00 96.81 82 THR A C 1
ATOM 637 O O . THR A 1 82 ? -10.471 -1.982 19.545 1.00 96.81 82 THR A O 1
ATOM 640 N N . SER A 1 83 ? -11.876 -1.743 17.809 1.00 96.94 83 SER A N 1
ATOM 641 C CA . SER A 1 83 ? -12.942 -2.606 18.347 1.00 96.94 83 SER A CA 1
ATOM 642 C C . SER A 1 83 ? -12.669 -4.100 18.123 1.00 96.94 83 SER A C 1
ATOM 644 O O . SER A 1 83 ? -13.285 -4.954 18.761 1.00 96.94 83 SER A O 1
ATOM 646 N N . GLY A 1 84 ? -11.730 -4.425 17.230 1.00 96.88 84 GLY A N 1
ATOM 647 C CA . GLY A 1 84 ? -11.421 -5.781 16.792 1.00 96.88 84 GLY A CA 1
ATOM 648 C C . GLY A 1 84 ? -12.156 -6.213 15.519 1.00 96.88 84 GLY A C 1
ATOM 649 O O . GLY A 1 84 ? -11.942 -7.340 15.064 1.00 96.88 84 GLY A O 1
ATOM 650 N N . SER A 1 85 ? -12.971 -5.339 14.925 1.00 97.69 85 SER A N 1
ATOM 651 C CA . SER A 1 85 ? -13.682 -5.590 13.670 1.00 97.69 85 SER A CA 1
ATOM 652 C C . SER A 1 85 ? -12.717 -5.609 12.484 1.00 97.69 85 SER A C 1
ATOM 654 O O . SER A 1 85 ? -11.670 -4.958 12.497 1.00 97.69 85 SER A O 1
ATOM 656 N N . LEU A 1 86 ? -13.057 -6.380 11.447 1.00 97.94 86 LEU A N 1
ATOM 657 C CA . LEU A 1 86 ? -12.240 -6.519 10.240 1.00 97.94 86 LEU A CA 1
ATOM 658 C C . LEU A 1 86 ? -12.819 -5.703 9.085 1.00 97.94 86 LEU A C 1
ATOM 660 O O . LEU A 1 86 ? -14.022 -5.737 8.835 1.00 97.94 86 LEU A O 1
ATOM 664 N N . LEU A 1 87 ? -11.938 -5.040 8.338 1.00 96.50 87 LEU A N 1
ATOM 665 C CA . LEU A 1 87 ? -12.261 -4.297 7.126 1.00 96.50 87 LEU A CA 1
ATOM 666 C C . LEU A 1 87 ? -11.480 -4.879 5.953 1.00 96.50 87 LEU A C 1
ATOM 668 O O . LEU A 1 87 ? -10.273 -5.109 6.055 1.00 96.50 87 LEU A O 1
ATOM 672 N N . ARG A 1 88 ? -12.151 -5.071 4.817 1.00 97.38 88 ARG A N 1
ATOM 673 C CA . ARG A 1 88 ? -11.469 -5.312 3.545 1.00 97.38 88 ARG A CA 1
ATOM 674 C C . ARG A 1 88 ? -11.070 -3.967 2.949 1.00 97.38 88 ARG A C 1
ATOM 676 O O . ARG A 1 88 ? -11.920 -3.105 2.757 1.00 97.38 88 ARG A O 1
ATOM 683 N N . PHE A 1 89 ? -9.797 -3.830 2.607 1.00 96.94 89 PHE A N 1
ATOM 684 C CA . PHE A 1 89 ? -9.263 -2.688 1.877 1.00 96.94 89 PHE A CA 1
ATOM 685 C C . PHE A 1 89 ? -8.766 -3.165 0.515 1.00 96.94 89 PHE A C 1
ATOM 687 O O . PHE A 1 89 ? -8.009 -4.132 0.428 1.00 96.94 89 PHE A O 1
ATOM 694 N N . SER A 1 90 ? -9.208 -2.513 -0.552 1.00 97.06 90 SER A N 1
ATOM 695 C CA . SER A 1 90 ? -8.768 -2.835 -1.907 1.00 97.06 90 SER A CA 1
ATOM 696 C C . SER A 1 90 ? -8.807 -1.602 -2.785 1.00 97.06 90 SER A C 1
ATOM 698 O O . SER A 1 90 ? -9.776 -0.846 -2.715 1.00 97.06 90 SER A O 1
ATOM 700 N N . TYR A 1 91 ? -7.810 -1.448 -3.646 1.00 94.31 91 TYR A N 1
ATOM 701 C CA . TYR A 1 91 ? -7.822 -0.449 -4.704 1.00 94.31 91 TYR A CA 1
ATOM 702 C C . TYR A 1 91 ? -7.107 -0.983 -5.942 1.00 94.31 91 TYR A C 1
ATOM 704 O O . TYR A 1 91 ? -6.261 -1.871 -5.849 1.00 94.31 91 TYR A O 1
ATOM 712 N N . ASN A 1 92 ? -7.452 -0.404 -7.088 1.00 95.75 92 ASN A N 1
ATOM 713 C CA . ASN A 1 92 ? -6.694 -0.545 -8.321 1.00 95.75 92 ASN A CA 1
ATOM 714 C C . ASN A 1 92 ? -6.158 0.830 -8.699 1.00 95.75 92 ASN A C 1
ATOM 716 O O . ASN A 1 92 ? -6.822 1.835 -8.443 1.00 95.75 92 ASN A O 1
ATOM 720 N N . GLY A 1 93 ? -4.979 0.870 -9.302 1.00 91.69 93 GLY A N 1
ATOM 721 C CA . GLY A 1 93 ? -4.353 2.115 -9.731 1.00 91.69 93 GLY A CA 1
ATOM 722 C C . GLY A 1 93 ? -3.534 1.915 -10.991 1.00 91.69 93 GLY A C 1
ATOM 723 O O . GLY A 1 93 ? -3.139 0.793 -11.315 1.00 91.69 93 GLY A O 1
ATOM 724 N N . VAL A 1 94 ? -3.279 3.008 -11.700 1.00 92.44 94 VAL A N 1
ATOM 725 C CA . VAL A 1 94 ? -2.355 3.040 -12.831 1.00 92.44 94 VAL A CA 1
ATOM 726 C C . VAL A 1 94 ? -1.327 4.120 -12.542 1.00 92.44 94 VAL A C 1
ATOM 728 O O . VAL A 1 94 ? -1.701 5.247 -12.234 1.00 92.44 94 VAL A O 1
ATOM 731 N N . VAL A 1 95 ? -0.045 3.772 -12.626 1.00 90.88 95 VAL A N 1
ATOM 732 C CA . VAL A 1 95 ? 1.057 4.701 -12.341 1.00 90.88 95 VAL A CA 1
ATOM 733 C C . VAL A 1 95 ? 1.936 4.847 -13.571 1.00 90.88 95 VAL A C 1
ATOM 735 O O . VAL A 1 95 ? 2.318 3.854 -14.200 1.00 90.88 95 VAL A O 1
ATOM 738 N N . ASN A 1 96 ? 2.266 6.093 -13.907 1.00 90.25 96 ASN A N 1
ATOM 739 C CA . ASN A 1 96 ? 3.238 6.411 -14.944 1.00 90.25 96 ASN A CA 1
ATOM 740 C C . ASN A 1 96 ? 4.668 6.244 -14.411 1.00 90.25 96 ASN A C 1
ATOM 742 O O . ASN A 1 96 ? 5.017 6.763 -13.352 1.00 90.25 96 ASN A O 1
ATOM 746 N N . MET A 1 97 ? 5.529 5.569 -15.168 1.00 90.56 97 MET A N 1
ATOM 747 C CA . MET A 1 97 ? 6.894 5.268 -14.737 1.00 90.56 97 MET A CA 1
ATOM 748 C C . MET A 1 97 ? 7.907 6.395 -15.005 1.00 90.56 97 MET A C 1
ATOM 750 O O . MET A 1 97 ? 9.048 6.288 -14.562 1.00 90.56 97 MET A O 1
ATOM 754 N N . ALA A 1 98 ? 7.558 7.479 -15.700 1.00 87.56 98 ALA A N 1
ATOM 755 C CA . ALA A 1 98 ? 8.502 8.553 -16.030 1.00 87.56 98 ALA A CA 1
ATOM 756 C C . ALA A 1 98 ? 8.820 9.497 -14.849 1.00 87.56 98 ALA A C 1
ATOM 758 O O . ALA A 1 98 ? 9.868 10.143 -14.860 1.00 87.56 98 ALA A O 1
ATOM 759 N N . GLY A 1 99 ? 7.937 9.573 -13.847 1.00 85.31 99 GLY A N 1
ATOM 760 C CA . GLY A 1 99 ? 8.034 10.489 -12.703 1.00 85.31 99 GLY A CA 1
ATOM 761 C C . GLY A 1 99 ? 8.863 9.978 -11.519 1.00 85.31 99 GLY A C 1
ATOM 762 O O . GLY A 1 99 ? 9.487 8.912 -11.567 1.00 85.31 99 GLY A O 1
ATOM 763 N N . ASP A 1 100 ? 8.846 10.748 -10.428 1.00 87.38 100 ASP A N 1
ATOM 764 C CA . ASP A 1 100 ? 9.517 10.398 -9.168 1.00 87.38 100 ASP A CA 1
ATOM 765 C C . ASP A 1 100 ? 8.890 9.155 -8.519 1.00 87.38 100 ASP A C 1
ATOM 767 O O . ASP A 1 100 ? 9.576 8.330 -7.923 1.00 87.38 100 ASP A O 1
ATOM 771 N N . GLU A 1 101 ? 7.599 8.947 -8.738 1.00 85.50 101 GLU A N 1
ATOM 772 C CA . GLU A 1 101 ? 6.830 7.786 -8.300 1.00 85.50 101 GLU A CA 1
ATOM 773 C C . GLU A 1 101 ? 7.310 6.525 -9.024 1.00 85.50 101 GLU A C 1
ATOM 775 O O . GLU A 1 101 ? 7.506 5.472 -8.417 1.00 85.50 101 GLU A O 1
ATOM 780 N N . GLY A 1 102 ? 7.613 6.656 -10.318 1.00 88.19 102 GLY A N 1
ATOM 781 C CA . GLY A 1 102 ? 8.248 5.601 -11.096 1.00 88.19 102 GLY A CA 1
ATOM 782 C C . GLY A 1 102 ? 9.620 5.210 -10.544 1.00 88.19 102 GLY A C 1
ATOM 783 O O . GLY A 1 102 ? 9.962 4.026 -10.563 1.00 88.19 102 GLY A O 1
ATOM 784 N N . LYS A 1 103 ? 10.395 6.170 -10.013 1.00 88.94 103 LYS A N 1
ATOM 785 C CA . LYS A 1 103 ? 11.691 5.889 -9.363 1.00 88.94 103 LYS A CA 1
ATOM 786 C C . LYS A 1 103 ? 11.507 5.066 -8.095 1.00 88.94 103 LYS A C 1
ATOM 788 O O . LYS A 1 103 ? 12.232 4.094 -7.898 1.00 88.94 103 LYS A O 1
ATOM 793 N N . VAL A 1 104 ? 10.504 5.406 -7.281 1.00 87.81 104 VAL A N 1
ATOM 794 C CA . VAL A 1 104 ? 10.139 4.629 -6.086 1.00 87.81 104 VAL A CA 1
ATOM 795 C C . VAL A 1 104 ? 9.767 3.196 -6.474 1.00 87.81 104 VAL A C 1
ATOM 797 O O . VAL A 1 104 ? 10.319 2.252 -5.918 1.00 87.81 104 VAL A O 1
ATOM 800 N N . ILE A 1 105 ? 8.904 3.012 -7.478 1.00 86.44 105 ILE A N 1
ATOM 801 C CA . ILE A 1 105 ? 8.446 1.680 -7.917 1.00 86.44 105 ILE A CA 1
ATOM 802 C C . ILE A 1 105 ? 9.583 0.841 -8.525 1.00 86.44 105 ILE A C 1
ATOM 804 O O . ILE A 1 105 ? 9.579 -0.388 -8.416 1.00 86.44 105 ILE A O 1
ATOM 808 N N . ARG A 1 106 ? 10.572 1.472 -9.168 1.00 85.75 106 ARG A N 1
ATOM 809 C CA . ARG A 1 106 ? 11.783 0.782 -9.643 1.00 85.75 106 ARG A CA 1
ATOM 810 C C . ARG A 1 106 ? 12.783 0.461 -8.533 1.00 85.75 106 ARG A C 1
ATOM 812 O O . ARG A 1 106 ? 13.630 -0.402 -8.750 1.00 85.75 106 ARG A O 1
ATOM 819 N N . GLY A 1 107 ? 12.678 1.112 -7.375 1.00 84.31 107 GLY A N 1
ATOM 820 C CA . GLY A 1 107 ? 13.676 1.025 -6.311 1.00 84.31 107 GLY A CA 1
ATOM 821 C C . GLY A 1 107 ? 14.967 1.773 -6.651 1.00 84.31 107 GLY A C 1
ATOM 822 O O . GLY A 1 107 ? 16.047 1.345 -6.244 1.00 84.31 107 GLY A O 1
ATOM 823 N N . ASP A 1 108 ? 14.878 2.858 -7.426 1.00 87.75 108 ASP A N 1
ATOM 824 C CA . ASP A 1 108 ? 16.043 3.663 -7.799 1.00 87.75 108 ASP A CA 1
ATOM 825 C C . ASP A 1 108 ? 16.686 4.266 -6.529 1.00 87.75 108 ASP A C 1
ATOM 827 O O . ASP A 1 108 ? 16.000 4.766 -5.636 1.00 87.75 108 ASP A O 1
ATOM 831 N N . THR A 1 109 ? 18.019 4.269 -6.435 1.00 90.19 109 THR A N 1
ATOM 832 C CA . THR A 1 109 ? 18.748 4.708 -5.221 1.00 90.19 109 THR A CA 1
ATOM 833 C C . THR A 1 109 ? 18.596 6.194 -4.895 1.00 90.19 109 THR A C 1
ATOM 835 O O . THR A 1 109 ? 18.903 6.619 -3.784 1.00 90.19 109 THR A O 1
ATOM 838 N N . ASN A 1 110 ? 18.145 6.989 -5.863 1.00 89.25 110 ASN A N 1
ATOM 839 C CA . ASN A 1 110 ? 17.857 8.412 -5.725 1.00 89.25 110 ASN A CA 1
ATOM 840 C C . ASN A 1 110 ? 16.352 8.708 -5.608 1.00 89.25 110 ASN A C 1
ATOM 842 O O . ASN A 1 110 ? 15.958 9.866 -5.751 1.00 89.25 110 ASN A O 1
ATOM 846 N N . ALA A 1 111 ? 15.513 7.690 -5.396 1.00 87.38 111 ALA A N 1
ATOM 847 C CA . ALA A 1 111 ? 14.104 7.891 -5.104 1.00 87.38 111 ALA A CA 1
ATOM 848 C C . ALA A 1 111 ? 13.936 8.653 -3.779 1.00 87.38 111 ALA A C 1
ATOM 850 O O . ALA A 1 111 ? 14.616 8.383 -2.788 1.00 87.38 111 ALA A O 1
ATOM 851 N N . THR A 1 112 ? 13.016 9.612 -3.765 1.00 87.25 112 THR A N 1
ATOM 852 C CA . THR A 1 112 ? 12.668 10.414 -2.588 1.00 87.25 112 THR A CA 1
ATOM 853 C C . THR A 1 112 ? 11.192 10.246 -2.264 1.00 87.25 112 THR A C 1
ATOM 855 O O . THR A 1 112 ? 10.413 9.789 -3.099 1.00 87.25 112 THR A O 1
ATOM 858 N N . THR A 1 113 ? 10.781 10.661 -1.066 1.00 84.88 113 THR A N 1
ATOM 859 C CA . THR A 1 113 ? 9.357 10.793 -0.738 1.00 84.88 113 THR A CA 1
ATOM 860 C C . THR A 1 113 ? 8.671 11.707 -1.753 1.00 84.88 113 THR A C 1
ATOM 862 O O . THR A 1 113 ? 9.134 12.825 -1.987 1.00 84.88 113 THR A O 1
ATOM 865 N N . THR A 1 114 ? 7.579 11.236 -2.350 1.00 84.50 114 THR A N 1
ATOM 866 C CA . THR A 1 114 ? 6.773 11.998 -3.308 1.00 84.50 114 THR A CA 1
ATOM 867 C C . THR A 1 114 ? 5.634 12.739 -2.605 1.00 84.50 114 THR A C 1
ATOM 869 O O . THR A 1 114 ? 5.261 12.423 -1.472 1.00 84.50 114 THR A O 1
ATOM 872 N N . GLY A 1 115 ? 5.093 13.766 -3.262 1.00 78.19 115 GLY A N 1
ATOM 873 C CA . GLY A 1 115 ? 3.910 14.475 -2.778 1.00 78.19 115 GLY A CA 1
ATOM 874 C C . GLY A 1 115 ? 2.640 13.627 -2.900 1.00 78.19 115 GLY A C 1
ATOM 875 O O . GLY A 1 115 ? 2.541 12.742 -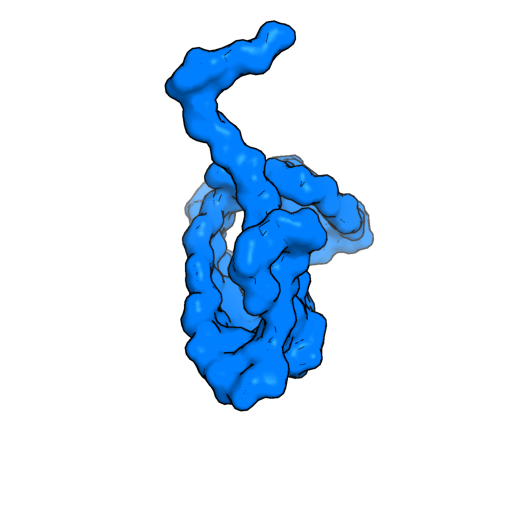3.751 1.00 78.19 115 GLY A O 1
ATOM 876 N N . PHE A 1 116 ? 1.643 13.919 -2.062 1.00 72.56 116 PHE A N 1
ATOM 877 C CA . PHE A 1 116 ? 0.322 13.302 -2.184 1.00 72.56 116 PHE A CA 1
ATOM 878 C C . PHE A 1 116 ? -0.324 13.659 -3.532 1.00 72.56 116 PHE A C 1
ATOM 880 O O . PHE A 1 116 ? -0.313 14.822 -3.931 1.00 72.56 116 PHE A O 1
ATOM 887 N N . GLY A 1 117 ? -0.923 12.667 -4.199 1.00 69.56 117 GLY A N 1
ATOM 888 C CA . GLY A 1 117 ? -1.665 12.853 -5.452 1.00 69.56 117 GLY A CA 1
ATOM 889 C C . GLY A 1 117 ? -0.829 12.831 -6.735 1.00 69.56 117 GLY A C 1
ATOM 890 O O . GLY A 1 117 ? -1.398 12.965 -7.808 1.00 69.56 117 GLY A O 1
ATOM 891 N N . ASN A 1 118 ? 0.490 12.628 -6.664 1.00 69.69 118 ASN A N 1
ATOM 892 C CA . ASN A 1 118 ? 1.328 12.624 -7.869 1.00 69.69 118 ASN A CA 1
ATOM 893 C C . ASN A 1 118 ? 1.349 11.281 -8.631 1.00 69.69 118 ASN A C 1
ATOM 895 O O . ASN A 1 118 ? 1.719 11.251 -9.800 1.00 69.69 118 ASN A O 1
ATOM 899 N N . ALA A 1 119 ? 1.014 10.164 -7.971 1.00 63.66 119 ALA A N 1
ATOM 900 C CA . ALA A 1 119 ? 1.235 8.814 -8.511 1.00 63.66 119 ALA A CA 1
ATOM 901 C C . ALA A 1 119 ? 0.053 8.229 -9.282 1.00 63.66 119 ALA A C 1
ATOM 903 O O . ALA A 1 119 ? 0.252 7.479 -10.235 1.00 63.66 119 ALA A O 1
ATOM 904 N N . CYS A 1 120 ? -1.160 8.535 -8.833 1.00 53.09 120 CYS A N 1
ATOM 905 C CA . CYS A 1 120 ? -2.390 7.928 -9.313 1.00 53.09 120 CYS A CA 1
ATOM 906 C C . CYS A 1 120 ? -3.384 9.054 -9.607 1.00 53.09 120 CYS A C 1
ATOM 908 O O . CYS A 1 120 ? -3.736 9.792 -8.685 1.00 53.09 120 CYS A O 1
ATOM 910 N N . GLU A 1 121 ? -3.821 9.161 -10.862 1.00 40.03 121 GLU A N 1
ATOM 911 C CA . GLU A 1 121 ? -5.060 9.859 -11.243 1.00 40.03 121 GLU A CA 1
ATOM 912 C C . GLU A 1 121 ? -6.237 8.878 -11.274 1.00 40.03 121 GLU A C 1
ATOM 914 O O . GLU A 1 121 ? -6.035 7.713 -11.698 1.00 40.03 121 GLU A O 1
#

Organism: NCBI:txid78864

Secondary structure (DSSP, 8-state):
---TTS------EEEE--BPPPEEEETTEEEEEB-TTS-EEEEPTT-SS--EEEEEEEEEEEEE-TTSSEEEEEEEEEEEETTS-EEEEEEEEEEETTSHHHHHHHT-TT--PPPTTSS--

Sequence (121 aa):
MKLTNFPILIPAFTAQIAINDPLVITSNLLNIPFLPKAGTLVSEPGYELPLEATFIHGSDFIRRDPDGQWVKLEVTSVARDTSGSLLRFSYNGVVNMAGDEGKVIRGDTNATTTGFGNACE

Solvent-accessible surface area (backbone atoms only — 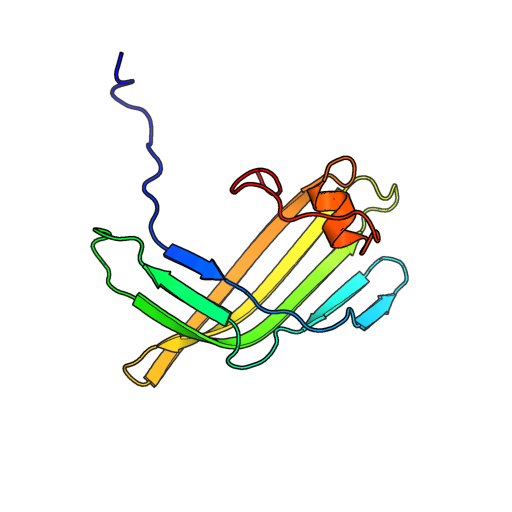not comparable to full-atom values): 7019 Å² total; per-residue (Å²): 134,84,75,80,95,59,94,77,91,72,79,47,66,50,77,48,79,37,67,48,77,73,43,77,77,50,102,47,33,35,38,34,39,41,38,63,67,63,18,38,40,33,38,36,92,86,38,91,67,84,45,56,26,34,30,60,44,37,35,32,42,40,34,47,43,97,87,58,55,38,34,36,41,42,35,47,33,36,29,34,34,86,89,69,52,78,42,82,46,69,54,73,47,52,32,58,40,88,48,65,57,21,29,50,76,71,63,44,93,82,44,64,93,73,69,90,75,73,51,52,127

Foldseek 3Di:
DPPPPDDDDDQFKDKFWAWDDWDDPDPFKIKIWTDAQPIWIATDPPHPDGWTKGWGTKIWIWGADPVRQKIKTWIWTWIATPVRDIDIDIDIFMFGLPDLVVCVVVVPPPRDDDDPPRGGD